Protein AF-A0A178W128-F1 (afdb_monomer_lite)

Foldseek 3Di:
DDPVVVVVVVVVCVVCVVVVVVVVLLVQCQFLLQALQNCVQRVSDSDPVSCVVGPDDDDCVVCVVLVVCVVVPDANSNPGSDGDDDDDDD

InterPro domains:
  IPR004993 GH3 family [PTHR31901] (5-89)

Structure (mmCIF, N/CA/C/O backbone):
data_AF-A0A178W128-F1
#
_entry.id   AF-A0A178W128-F1
#
loop_
_atom_site.group_PDB
_atom_site.id
_atom_site.type_symbol
_atom_site.label_atom_id
_atom_site.label_alt_id
_atom_site.label_comp_id
_atom_site.label_asym_id
_atom_site.label_entity_id
_atom_site.label_seq_id
_atom_site.pdbx_PDB_ins_code
_atom_site.Cartn_x
_atom_site.Cartn_y
_atom_site.Cartn_z
_atom_site.occupancy
_atom_site.B_iso_or_equiv
_atom_site.auth_seq_id
_atom_site.auth_comp_id
_atom_site.auth_asym_id
_atom_site.auth_atom_id
_atom_site.pdbx_PDB_model_num
ATOM 1 N N . MET A 1 1 ? 12.772 -5.583 27.483 1.00 58.47 1 MET A N 1
ATOM 2 C CA . MET A 1 1 ? 11.331 -5.261 27.557 1.00 58.47 1 MET A CA 1
ATOM 3 C C . MET A 1 1 ? 10.712 -6.104 28.664 1.00 58.47 1 MET A C 1
ATOM 5 O O . MET A 1 1 ? 11.287 -7.134 28.994 1.00 58.47 1 MET A O 1
ATOM 9 N N . SER A 1 2 ? 9.643 -5.638 29.313 1.00 81.06 2 SER A N 1
ATOM 10 C CA . SER A 1 2 ? 8.959 -6.369 30.392 1.00 81.06 2 SER A CA 1
ATOM 11 C C . SER A 1 2 ? 7.616 -6.859 29.865 1.00 81.06 2 SER A C 1
ATOM 13 O O . SER A 1 2 ? 6.923 -6.089 29.216 1.00 81.06 2 SER A O 1
ATOM 15 N N . LEU A 1 3 ? 7.194 -8.079 30.201 1.00 76.62 3 LEU A N 1
ATOM 16 C CA . LEU A 1 3 ? 5.890 -8.639 29.795 1.00 76.62 3 LEU A CA 1
ATOM 17 C C . LEU A 1 3 ? 4.706 -7.692 30.074 1.00 76.62 3 LEU A C 1
ATOM 19 O O . LEU A 1 3 ? 3.706 -7.683 29.364 1.00 76.62 3 LEU A O 1
ATOM 23 N N . ARG A 1 4 ? 4.817 -6.860 31.118 1.00 75.00 4 ARG A N 1
ATOM 24 C CA . ARG A 1 4 ? 3.792 -5.867 31.466 1.00 75.00 4 ARG A CA 1
ATOM 25 C C . ARG A 1 4 ? 3.712 -4.689 30.492 1.00 75.00 4 ARG A C 1
ATOM 27 O O . ARG A 1 4 ? 2.661 -4.063 30.449 1.00 75.00 4 ARG A O 1
ATOM 34 N N . SER A 1 5 ? 4.793 -4.343 29.788 1.00 81.81 5 SER A N 1
ATOM 35 C CA . SER A 1 5 ? 4.742 -3.330 28.726 1.00 81.81 5 SER A CA 1
ATOM 36 C C . SER A 1 5 ? 4.115 -3.918 27.466 1.00 81.81 5 SER A C 1
ATOM 38 O O . SER A 1 5 ? 3.179 -3.336 26.948 1.00 81.81 5 SER A O 1
ATOM 40 N N . GLU A 1 6 ? 4.509 -5.133 27.077 1.00 85.75 6 GLU A N 1
ATOM 41 C CA . GLU A 1 6 ? 3.981 -5.817 25.884 1.00 85.75 6 GLU A CA 1
ATOM 42 C C . GLU A 1 6 ? 2.454 -6.000 25.935 1.00 85.75 6 GLU A C 1
ATOM 44 O O . GLU A 1 6 ? 1.757 -5.746 24.957 1.00 85.75 6 GLU A O 1
ATOM 49 N N . LEU A 1 7 ? 1.908 -6.385 27.095 1.00 89.12 7 LEU A N 1
ATOM 50 C CA . LEU A 1 7 ? 0.456 -6.512 27.273 1.00 89.12 7 LEU A CA 1
ATOM 51 C C . LEU A 1 7 ? -0.277 -5.165 27.218 1.00 89.12 7 LEU A C 1
ATOM 53 O O . LEU A 1 7 ? -1.413 -5.115 26.756 1.00 89.12 7 LEU A O 1
ATOM 57 N N . LYS A 1 8 ? 0.354 -4.078 27.678 1.00 88.38 8 LYS A N 1
ATOM 58 C CA . LYS A 1 8 ? -0.231 -2.733 27.589 1.00 88.38 8 LYS A CA 1
ATOM 59 C C . LYS A 1 8 ? -0.262 -2.232 26.151 1.00 88.38 8 LYS A C 1
ATOM 61 O O . LYS A 1 8 ? -1.279 -1.683 25.745 1.00 88.38 8 LYS A O 1
ATOM 66 N N . ASP A 1 9 ? 0.802 -2.475 25.393 1.00 86.81 9 ASP A N 1
ATOM 67 C CA . ASP A 1 9 ? 0.884 -2.083 23.986 1.00 86.81 9 ASP A CA 1
ATOM 68 C C . ASP A 1 9 ? -0.204 -2.800 23.163 1.00 86.81 9 A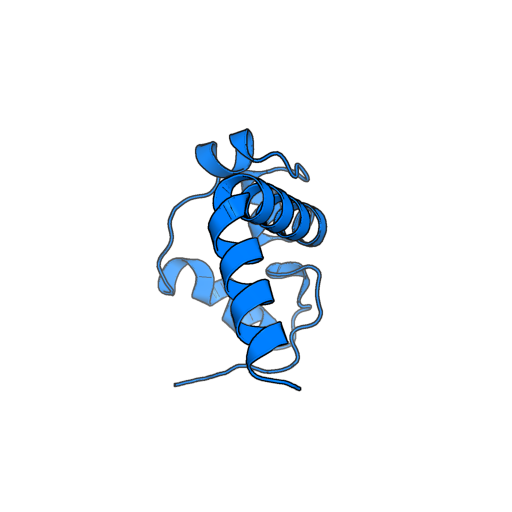SP A C 1
ATOM 70 O O . ASP A 1 9 ? -0.883 -2.187 22.341 1.00 86.81 9 ASP A O 1
ATOM 74 N N . LEU A 1 10 ? -0.442 -4.092 23.429 1.00 90.69 10 LEU A N 1
ATOM 75 C CA . LEU A 1 10 ? -1.523 -4.852 22.789 1.00 90.69 10 LEU A CA 1
ATOM 76 C C . LEU A 1 10 ? -2.914 -4.308 23.140 1.00 90.69 10 LEU A C 1
ATOM 78 O O . LEU A 1 10 ? -3.758 -4.171 22.252 1.00 90.69 10 LEU A O 1
ATOM 82 N N . GLU A 1 11 ? -3.159 -3.987 24.410 1.00 91.31 11 GLU A N 1
ATOM 83 C CA . GLU A 1 11 ? -4.433 -3.413 24.858 1.00 91.31 11 GLU A CA 1
ATOM 84 C C . GLU A 1 11 ? -4.694 -2.055 24.188 1.00 91.31 11 GLU A C 1
ATOM 86 O O . GLU A 1 11 ? -5.798 -1.790 23.712 1.00 91.31 11 GLU A O 1
ATOM 91 N N . GLU A 1 12 ? -3.670 -1.206 24.085 1.00 87.25 12 GLU A N 1
ATOM 92 C CA . GLU A 1 12 ? -3.770 0.109 23.448 1.00 87.25 12 GLU A CA 1
ATOM 93 C C . GLU A 1 12 ? -4.069 -0.006 21.946 1.00 87.25 12 GLU A C 1
ATOM 95 O O . GLU A 1 12 ? -5.001 0.634 21.445 1.00 87.25 12 GLU A O 1
ATOM 100 N N . LEU A 1 13 ? -3.339 -0.875 21.237 1.00 86.38 13 LEU A N 1
ATOM 101 C CA . LEU A 1 13 ? -3.534 -1.103 19.802 1.00 86.38 13 LEU A CA 1
ATOM 102 C C . LEU A 1 13 ? -4.911 -1.705 19.484 1.00 86.38 13 LEU A C 1
ATOM 104 O O . LEU A 1 13 ? -5.487 -1.410 18.435 1.00 86.38 13 LEU A O 1
ATOM 108 N N . THR A 1 14 ? -5.455 -2.535 20.379 1.00 92.06 14 THR A N 1
ATOM 109 C CA . THR A 1 14 ? -6.752 -3.209 20.182 1.00 92.06 14 THR A CA 1
ATOM 110 C C . THR A 1 14 ? -7.950 -2.413 20.710 1.00 92.06 14 THR A C 1
ATOM 112 O O . THR A 1 14 ? -9.071 -2.651 20.261 1.00 92.06 14 THR A O 1
ATOM 115 N N . SER A 1 15 ? -7.738 -1.417 21.576 1.00 94.12 15 SER A N 1
ATOM 116 C CA . SER A 1 15 ? -8.798 -0.514 22.058 1.00 94.12 15 SER A CA 1
ATOM 117 C C . SER A 1 15 ? -9.102 0.631 21.085 1.00 94.12 15 SER A C 1
ATOM 119 O O . SER A 1 15 ? -10.244 1.077 20.991 1.00 94.12 15 SER A O 1
ATOM 121 N N . ASN A 1 16 ? -8.102 1.087 20.318 1.00 91.25 16 ASN A N 1
ATOM 122 C CA . ASN A 1 16 ? -8.196 2.277 19.457 1.00 91.25 16 ASN A CA 1
ATOM 123 C C . ASN A 1 16 ? -8.152 1.962 17.949 1.00 91.25 16 ASN A C 1
ATOM 125 O O . ASN A 1 16 ? -7.791 2.816 17.138 1.00 91.25 16 ASN A O 1
ATOM 129 N N . VAL A 1 17 ? -8.552 0.746 17.555 1.00 93.50 17 VAL A N 1
ATOM 130 C CA . VAL A 1 17 ? -8.370 0.192 16.195 1.00 93.50 17 VAL A CA 1
ATOM 131 C C . VAL A 1 17 ? -8.822 1.139 15.088 1.00 93.50 17 VAL A C 1
ATOM 133 O O . VAL A 1 17 ? -8.123 1.289 14.091 1.00 93.50 17 VAL A O 1
ATOM 136 N N . LYS A 1 18 ? -9.984 1.788 15.241 1.00 93.25 18 LYS A N 1
ATOM 137 C CA . LYS A 1 18 ? -10.507 2.689 14.208 1.00 93.25 18 LYS A CA 1
ATOM 138 C C . LYS A 1 18 ? -9.559 3.858 13.944 1.00 93.25 18 LYS A C 1
ATOM 140 O O . LYS A 1 18 ? -9.272 4.132 12.788 1.00 93.25 18 LYS A O 1
ATOM 145 N N . GLN A 1 19 ? -9.113 4.539 14.996 1.00 93.44 19 GLN A N 1
ATOM 146 C CA . GLN A 1 19 ? -8.234 5.696 14.856 1.00 93.44 19 GLN A CA 1
ATOM 147 C C . GLN A 1 19 ? -6.882 5.261 14.289 1.00 93.44 19 GLN A C 1
ATOM 149 O O . GLN A 1 19 ? -6.437 5.809 13.292 1.00 93.44 19 GLN A O 1
ATOM 154 N N . VAL A 1 20 ? -6.309 4.186 14.841 1.00 93.31 20 VAL A N 1
ATOM 155 C CA . VAL A 1 20 ? -5.023 3.634 14.391 1.00 93.31 20 VAL A CA 1
ATOM 156 C C . VAL A 1 20 ? -5.050 3.257 12.906 1.00 93.31 20 VAL A C 1
ATOM 158 O O . VAL A 1 20 ? -4.107 3.545 12.178 1.00 93.31 20 VAL A O 1
ATOM 161 N N . GLN A 1 21 ? -6.125 2.624 12.430 1.00 95.94 21 GLN A N 1
ATOM 162 C CA . GLN A 1 21 ? -6.264 2.272 11.012 1.00 95.94 21 GLN A CA 1
ATOM 163 C C . GLN A 1 21 ? -6.487 3.495 10.118 1.00 95.94 21 GLN A C 1
ATOM 165 O O . GLN A 1 21 ? -6.005 3.516 8.986 1.00 95.94 21 GLN A O 1
ATOM 170 N N . ASP A 1 22 ? -7.224 4.493 10.606 1.00 96.00 22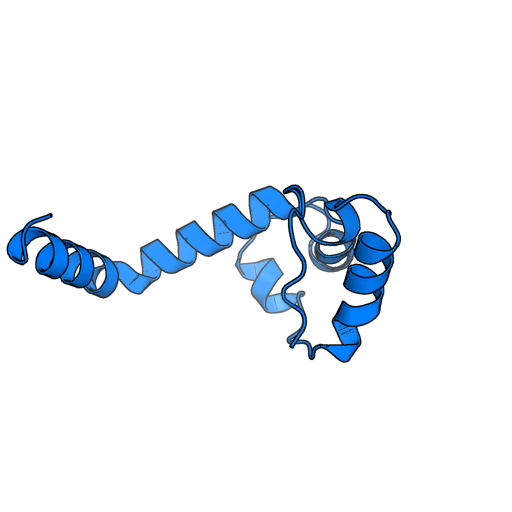 ASP A N 1
ATOM 171 C CA . ASP A 1 22 ? -7.502 5.719 9.859 1.00 96.00 22 ASP A CA 1
ATOM 172 C C . ASP A 1 22 ? -6.209 6.535 9.678 1.00 96.00 22 ASP A C 1
ATOM 174 O O . ASP A 1 22 ? -5.894 6.906 8.547 1.00 96.00 22 ASP A O 1
ATOM 178 N N . ASP A 1 23 ? -5.418 6.684 10.744 1.00 95.56 23 ASP A N 1
ATOM 179 C CA . ASP A 1 23 ? -4.120 7.373 10.735 1.00 95.56 23 ASP A CA 1
ATOM 180 C C . ASP A 1 23 ? -3.096 6.644 9.856 1.00 95.56 23 ASP A C 1
ATOM 182 O O . ASP A 1 23 ? -2.405 7.259 9.043 1.00 95.56 23 ASP A O 1
ATOM 186 N N . LEU A 1 24 ? -3.030 5.312 9.969 1.00 96.81 24 LEU A N 1
ATOM 187 C CA . LEU A 1 24 ? -2.123 4.500 9.159 1.00 96.81 24 LEU A CA 1
ATOM 188 C C . LEU A 1 24 ? -2.438 4.624 7.665 1.00 96.81 24 LEU A C 1
ATOM 190 O O . LEU A 1 24 ? -1.528 4.757 6.844 1.00 96.81 24 LEU A O 1
ATOM 194 N N . LEU A 1 25 ? -3.721 4.565 7.295 1.00 98.19 25 LEU A N 1
ATOM 195 C CA . LEU A 1 25 ? -4.120 4.731 5.903 1.00 98.19 25 LEU A CA 1
ATOM 196 C C . LEU A 1 25 ? -3.774 6.137 5.410 1.00 98.19 25 LEU A C 1
ATOM 198 O O . LEU A 1 25 ? -3.252 6.267 4.307 1.00 98.19 25 LEU A O 1
ATOM 202 N N . GLU A 1 26 ? -4.027 7.173 6.209 1.00 97.62 26 GLU A N 1
ATOM 203 C CA . GLU A 1 26 ? -3.672 8.543 5.843 1.00 97.62 26 GLU A CA 1
ATOM 204 C C . GLU A 1 26 ? -2.165 8.691 5.587 1.00 97.62 26 GLU A C 1
ATOM 206 O O . GLU A 1 26 ? -1.784 9.210 4.537 1.00 97.62 26 GLU A O 1
ATOM 211 N N . GLU A 1 27 ? -1.307 8.165 6.468 1.00 98.06 27 GLU A N 1
ATOM 212 C CA . GLU A 1 27 ? 0.151 8.204 6.290 1.00 98.06 27 GLU A CA 1
ATOM 213 C C . GLU A 1 27 ? 0.571 7.503 4.986 1.00 98.06 27 GLU A C 1
ATOM 215 O O . GLU A 1 27 ? 1.321 8.060 4.176 1.00 98.06 27 GLU A O 1
ATOM 220 N N . ILE A 1 28 ? 0.043 6.297 4.739 1.00 98.44 28 ILE A N 1
ATOM 221 C CA . ILE A 1 28 ? 0.314 5.536 3.512 1.00 98.44 28 ILE A CA 1
ATOM 222 C C . ILE A 1 28 ? -0.096 6.346 2.279 1.00 98.44 28 ILE A C 1
ATOM 224 O O . ILE A 1 28 ? 0.663 6.407 1.308 1.00 98.44 28 ILE A O 1
ATOM 228 N N . LEU A 1 29 ? -1.276 6.966 2.287 1.00 98.25 29 LEU A N 1
ATOM 229 C CA . LEU A 1 29 ? -1.755 7.733 1.143 1.00 98.25 29 LEU A CA 1
ATOM 230 C C . LEU A 1 29 ? -0.948 9.017 0.937 1.00 98.25 29 LEU A C 1
ATOM 232 O O . LEU A 1 29 ? -0.628 9.334 -0.202 1.00 98.25 29 LEU A O 1
ATOM 236 N N . GLN A 1 30 ? -0.559 9.723 2.001 1.00 97.75 30 GLN A N 1
ATOM 237 C CA . GLN A 1 30 ? 0.264 10.933 1.901 1.00 97.75 30 GLN A CA 1
ATOM 238 C C . GLN A 1 30 ? 1.649 10.640 1.306 1.00 97.75 30 GLN A C 1
ATOM 240 O O . GLN A 1 30 ? 2.086 11.333 0.388 1.00 97.75 30 GLN A O 1
ATOM 245 N N . ILE A 1 31 ? 2.320 9.582 1.774 1.00 98.19 31 ILE A N 1
ATOM 246 C CA . ILE A 1 31 ? 3.640 9.176 1.260 1.00 98.19 31 ILE A CA 1
ATOM 247 C C . ILE A 1 31 ? 3.566 8.818 -0.227 1.00 98.19 31 ILE A C 1
ATOM 249 O O . ILE A 1 31 ? 4.494 9.095 -0.987 1.00 98.19 31 ILE A O 1
ATOM 253 N N . ASN A 1 32 ? 2.475 8.171 -0.641 1.00 98.19 32 ASN A N 1
ATOM 254 C CA . ASN A 1 32 ? 2.362 7.573 -1.965 1.00 98.19 32 ASN A CA 1
ATOM 255 C C . ASN A 1 32 ? 1.471 8.372 -2.932 1.00 98.19 32 ASN A C 1
ATOM 257 O O . ASN A 1 32 ? 1.280 7.932 -4.059 1.00 98.19 32 ASN A O 1
ATOM 261 N N . ALA A 1 33 ? 0.948 9.539 -2.542 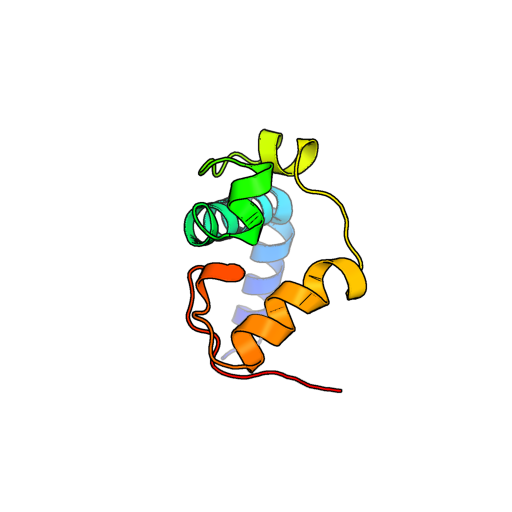1.00 96.62 33 ALA A N 1
ATOM 262 C CA . ALA A 1 33 ? -0.056 10.296 -3.303 1.00 96.62 33 ALA A CA 1
ATOM 263 C C . ALA A 1 33 ? 0.335 10.548 -4.770 1.00 96.62 33 ALA A C 1
ATOM 265 O O . ALA A 1 33 ? -0.511 10.528 -5.665 1.00 96.62 33 ALA A O 1
ATOM 266 N N . ASN A 1 34 ? 1.631 10.759 -5.006 1.00 96.44 34 ASN A N 1
ATOM 267 C CA . ASN A 1 34 ? 2.196 11.097 -6.310 1.00 96.44 34 ASN A CA 1
ATOM 268 C C . ASN A 1 34 ? 2.924 9.925 -6.984 1.00 96.44 34 ASN A C 1
ATOM 270 O O . ASN A 1 34 ? 3.661 10.146 -7.944 1.00 96.44 34 ASN A O 1
ATOM 274 N N . THR A 1 35 ? 2.770 8.694 -6.486 1.00 98.31 35 THR A N 1
ATOM 275 C CA . THR A 1 35 ? 3.331 7.525 -7.173 1.00 98.31 35 THR A CA 1
ATOM 276 C C . THR A 1 35 ? 2.543 7.231 -8.437 1.00 98.31 35 THR A C 1
ATOM 278 O O . THR A 1 35 ? 1.351 7.531 -8.514 1.00 98.31 35 THR A O 1
ATOM 281 N N . GLU A 1 36 ? 3.190 6.622 -9.429 1.00 98.00 36 GLU A N 1
ATOM 282 C CA . GLU A 1 36 ? 2.527 6.278 -10.692 1.00 98.00 36 GLU A CA 1
ATOM 283 C C . GLU A 1 36 ? 1.275 5.418 -10.443 1.00 98.00 36 GLU A C 1
ATOM 285 O O . GLU A 1 36 ? 0.199 5.714 -10.966 1.00 98.00 36 GLU A O 1
ATOM 290 N N . TYR A 1 37 ? 1.386 4.418 -9.560 1.00 97.88 37 TYR A N 1
ATOM 291 C CA . TYR A 1 37 ? 0.279 3.527 -9.221 1.00 97.88 37 TYR A CA 1
ATOM 292 C C . TYR A 1 37 ? -0.896 4.219 -8.521 1.00 97.88 37 TYR A C 1
ATOM 294 O O . TYR A 1 37 ? -2.044 3.890 -8.809 1.00 97.88 37 TYR A O 1
ATOM 302 N N . LEU A 1 38 ? -0.660 5.132 -7.576 1.00 97.75 38 LEU A N 1
ATOM 303 C CA . LEU A 1 38 ? -1.761 5.721 -6.805 1.00 97.75 38 LEU A CA 1
ATOM 304 C C . LEU A 1 38 ? -2.356 6.953 -7.501 1.00 97.75 38 LEU A C 1
ATOM 306 O O . LEU A 1 38 ? -3.563 7.197 -7.420 1.00 97.75 38 LEU A O 1
ATOM 310 N N . CYS A 1 39 ? -1.534 7.700 -8.243 1.00 97.19 39 CYS A N 1
ATOM 311 C CA . CYS A 1 39 ? -1.943 8.922 -8.931 1.00 97.19 39 CYS A CA 1
ATOM 312 C C . CYS A 1 39 ? -2.995 8.666 -10.027 1.00 97.19 39 CYS A C 1
ATOM 314 O O . CYS A 1 39 ? -3.877 9.502 -10.226 1.00 97.19 39 CYS A O 1
ATOM 316 N N . GLN A 1 40 ? -2.988 7.494 -10.674 1.00 97.19 40 GLN A N 1
ATOM 317 C CA . GLN A 1 40 ? -4.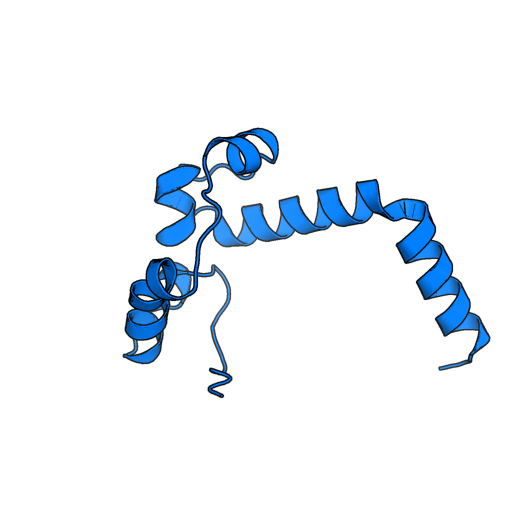032 7.095 -11.637 1.00 97.19 40 GLN A CA 1
ATOM 318 C C . GLN A 1 40 ? -5.439 6.978 -11.021 1.00 97.19 40 GLN A C 1
ATOM 320 O O . GLN A 1 40 ? -6.423 7.117 -11.744 1.00 97.19 40 GLN A O 1
ATOM 325 N N . PHE A 1 41 ? -5.552 6.755 -9.706 1.00 97.69 41 PHE A N 1
ATOM 326 C CA . PHE A 1 41 ? -6.841 6.590 -9.019 1.00 97.69 41 PHE A CA 1
ATOM 327 C C . PHE A 1 41 ? -7.220 7.794 -8.152 1.00 97.69 41 PHE A C 1
ATOM 329 O O . PHE A 1 41 ? -8.405 8.100 -7.989 1.00 97.69 41 PHE A O 1
ATOM 336 N N . LEU A 1 42 ? -6.222 8.457 -7.557 1.00 97.75 42 LEU A N 1
ATOM 337 C CA . LEU A 1 42 ? -6.428 9.514 -6.563 1.00 97.75 42 LEU A CA 1
ATOM 338 C C . LEU A 1 42 ? -5.956 10.897 -7.004 1.00 97.75 42 LEU A C 1
ATOM 340 O O . LEU A 1 42 ? -6.273 11.867 -6.320 1.00 97.75 42 LEU A O 1
ATOM 344 N N . HIS A 1 43 ? -5.229 11.011 -8.118 1.00 96.38 43 HIS A N 1
ATOM 345 C CA . HIS A 1 43 ? -4.747 12.286 -8.660 1.00 96.38 43 HIS A CA 1
ATOM 346 C C . HIS A 1 43 ? -4.057 13.178 -7.606 1.00 96.38 43 HIS A C 1
ATOM 348 O O . HIS A 1 43 ? -4.347 14.369 -7.500 1.00 96.38 43 HIS A O 1
ATOM 354 N N . GLY A 1 44 ? -3.182 12.591 -6.781 1.00 95.06 44 GLY A N 1
ATOM 355 C CA . GLY A 1 44 ? -2.476 13.300 -5.707 1.00 95.06 44 GLY A CA 1
ATOM 356 C C . GLY A 1 44 ? -3.268 13.472 -4.404 1.00 95.06 44 GLY A C 1
ATOM 357 O O . GLY A 1 44 ? -2.746 14.044 -3.450 1.00 95.06 44 GLY A O 1
ATOM 358 N N . SER A 1 45 ? -4.511 12.991 -4.325 1.00 96.69 45 SER A N 1
ATOM 359 C CA . SER A 1 45 ? -5.295 13.025 -3.088 1.00 96.69 45 SER A CA 1
ATOM 360 C C . SER A 1 45 ? -4.862 11.948 -2.091 1.00 96.69 45 SER A C 1
ATOM 362 O O . SER A 1 45 ? -4.573 10.815 -2.470 1.00 96.69 45 SER A O 1
ATOM 364 N N . SER A 1 46 ? -4.925 12.282 -0.800 1.00 95.75 46 SER A N 1
ATOM 365 C CA . SER A 1 46 ? -4.785 11.346 0.321 1.00 95.75 46 SER A CA 1
ATOM 366 C C . SER A 1 46 ? -6.110 11.038 1.038 1.00 95.75 46 SER A C 1
ATOM 368 O O . SER A 1 46 ? -6.109 10.524 2.153 1.00 95.75 46 SER A O 1
ATOM 370 N N . SER A 1 47 ? -7.261 11.349 0.424 1.00 96.56 47 SER A N 1
ATOM 371 C CA . SER A 1 47 ? -8.578 11.105 1.032 1.00 96.56 47 SER A CA 1
ATOM 372 C C . SER A 1 47 ? -8.904 9.614 1.115 1.00 96.56 47 SER A C 1
ATOM 374 O O . SER A 1 47 ? -8.903 8.888 0.116 1.00 96.56 47 SER A O 1
ATOM 376 N N . LYS A 1 48 ? -9.306 9.181 2.311 1.00 96.56 48 LYS A N 1
ATOM 377 C CA . LYS A 1 48 ? -9.804 7.832 2.583 1.00 96.56 48 LYS A CA 1
ATOM 378 C C . LYS A 1 48 ? -11.082 7.498 1.808 1.00 96.56 48 LYS A C 1
ATOM 380 O O . LYS A 1 48 ? -11.270 6.359 1.381 1.00 96.56 48 LYS A O 1
ATOM 385 N N . GLU A 1 49 ? -11.983 8.458 1.640 1.00 97.31 49 GLU A N 1
ATOM 386 C CA . GLU A 1 49 ? -13.234 8.286 0.899 1.00 97.31 49 GLU A CA 1
ATOM 387 C C . GLU A 1 49 ? -12.951 8.043 -0.583 1.00 97.31 49 GLU A C 1
ATOM 389 O O . GLU A 1 49 ? -13.529 7.132 -1.179 1.00 97.31 49 GLU A O 1
ATOM 394 N N . 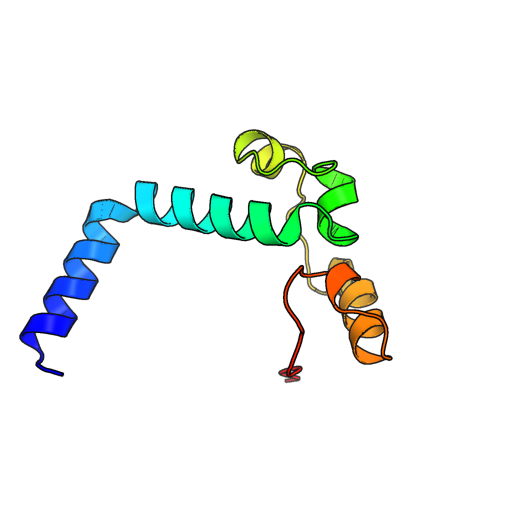LEU A 1 50 ? -12.027 8.817 -1.161 1.00 97.81 50 LEU A N 1
ATOM 395 C CA . LEU A 1 50 ? -11.590 8.619 -2.540 1.00 97.81 50 LEU A CA 1
ATOM 396 C C . LEU A 1 50 ? -10.826 7.306 -2.703 1.00 97.81 50 LEU A C 1
ATOM 398 O O . LEU A 1 50 ? -11.086 6.591 -3.666 1.00 97.81 50 LEU A O 1
ATOM 402 N N . PHE A 1 51 ? -9.974 6.935 -1.741 1.00 98.25 51 PHE A N 1
ATOM 403 C CA . PHE A 1 51 ? -9.309 5.629 -1.720 1.00 98.25 51 PHE A CA 1
ATOM 404 C C . PHE A 1 51 ? -10.315 4.483 -1.834 1.00 98.25 51 PHE A C 1
ATOM 406 O O . PHE A 1 51 ? -10.232 3.681 -2.761 1.00 98.25 51 PHE A O 1
ATOM 413 N N . LYS A 1 52 ? -11.323 4.455 -0.954 1.00 97.69 52 LYS A N 1
ATOM 414 C CA . LYS A 1 52 ? -12.355 3.407 -0.958 1.00 97.69 52 LYS A CA 1
ATOM 415 C C . LYS A 1 52 ? -13.177 3.358 -2.243 1.00 97.69 52 LYS A C 1
ATOM 417 O O . LYS A 1 52 ? -13.686 2.298 -2.591 1.00 97.69 52 LYS A O 1
ATOM 422 N N . LYS A 1 53 ? -13.374 4.505 -2.894 1.00 98.19 53 LYS A N 1
ATOM 423 C CA . LYS A 1 53 ? -14.202 4.617 -4.096 1.00 98.19 53 LYS A CA 1
ATOM 424 C C . LYS A 1 53 ? -13.437 4.261 -5.372 1.00 98.19 53 LYS A C 1
ATOM 426 O O . LYS A 1 53 ? -14.031 3.675 -6.273 1.00 98.19 53 LYS A O 1
ATOM 431 N N . ASN A 1 54 ? -12.166 4.648 -5.458 1.00 98.12 54 ASN A N 1
ATOM 432 C CA . ASN A 1 54 ? -11.430 4.685 -6.721 1.00 98.12 54 ASN A CA 1
ATOM 433 C C . ASN A 1 54 ? -10.316 3.638 -6.820 1.00 98.12 54 ASN A C 1
ATOM 435 O O . ASN A 1 54 ? -9.964 3.264 -7.935 1.00 98.12 54 ASN A O 1
ATOM 439 N N . VAL A 1 55 ? -9.736 3.192 -5.699 1.00 98.12 55 VAL A N 1
ATOM 440 C CA . VAL A 1 55 ? -8.628 2.227 -5.731 1.00 98.12 55 VAL A CA 1
ATOM 441 C C . VAL A 1 55 ? -9.198 0.804 -5.764 1.00 98.12 55 VAL A C 1
ATOM 443 O O . VAL A 1 55 ? -9.918 0.420 -4.838 1.00 98.12 55 VAL A O 1
ATOM 446 N N . PRO A 1 56 ? -8.911 0.010 -6.810 1.00 97.94 56 PRO A N 1
ATOM 447 C CA . PRO A 1 56 ? -9.455 -1.335 -6.938 1.00 97.94 56 PRO A CA 1
ATOM 448 C C . PRO A 1 56 ? -8.803 -2.312 -5.954 1.00 97.94 56 PRO A C 1
ATOM 450 O O . PRO A 1 56 ? -7.644 -2.167 -5.563 1.00 97.94 56 PRO A O 1
ATOM 453 N N . VAL A 1 57 ? -9.546 -3.362 -5.604 1.00 98.12 57 VAL A N 1
ATOM 454 C CA . VAL A 1 57 ? -8.963 -4.565 -4.998 1.00 98.12 57 VAL A CA 1
ATOM 455 C C . VAL A 1 57 ? -8.276 -5.353 -6.111 1.00 98.12 57 VAL A C 1
ATOM 457 O O . VAL A 1 57 ? -8.913 -5.668 -7.113 1.00 98.12 57 VAL A O 1
ATOM 460 N N . VAL A 1 58 ? -6.990 -5.654 -5.935 1.00 97.31 58 VAL A N 1
ATOM 461 C CA . VAL A 1 58 ? -6.123 -6.216 -6.981 1.00 97.31 58 VAL A CA 1
ATOM 462 C C . VAL A 1 58 ? -5.494 -7.544 -6.567 1.00 97.31 58 VAL A C 1
ATOM 464 O O . VAL A 1 58 ? -5.327 -7.835 -5.381 1.00 97.31 58 VAL A O 1
ATOM 467 N N . SER A 1 59 ? -5.128 -8.342 -7.564 1.00 98.12 59 SER A N 1
ATOM 468 C CA . SER A 1 59 ? -4.269 -9.516 -7.437 1.00 98.12 59 SER A CA 1
ATOM 469 C C . SER A 1 59 ? -2.797 -9.148 -7.674 1.00 98.12 59 SER A C 1
ATOM 471 O O . SER A 1 59 ? -2.465 -8.011 -8.010 1.00 98.12 59 SER A O 1
ATOM 473 N N . TYR A 1 60 ? -1.890 -10.118 -7.521 1.00 96.12 60 TYR A N 1
ATOM 474 C CA . TYR A 1 60 ? -0.479 -9.904 -7.851 1.00 96.12 60 TYR A CA 1
ATOM 475 C C . TYR A 1 60 ? -0.276 -9.569 -9.334 1.00 96.12 60 TYR A C 1
ATOM 477 O O . TYR A 1 60 ? 0.574 -8.748 -9.660 1.00 96.12 60 TYR A O 1
ATOM 485 N N . ASP A 1 61 ? -1.064 -10.167 -10.227 1.00 97.69 61 ASP A N 1
ATOM 486 C CA . ASP A 1 61 ? -0.889 -10.035 -11.678 1.00 97.69 61 ASP A CA 1
ATOM 487 C C . ASP A 1 61 ? -1.160 -8.605 -12.154 1.00 97.69 61 ASP A C 1
ATOM 489 O O . ASP A 1 61 ? -0.487 -8.125 -13.064 1.00 97.69 61 ASP A O 1
ATOM 493 N N . ASP A 1 62 ? -2.062 -7.898 -11.472 1.00 97.69 62 ASP A N 1
ATOM 494 C CA . ASP A 1 62 ? -2.396 -6.501 -11.753 1.00 97.69 62 ASP A CA 1
ATOM 495 C C . ASP A 1 62 ? -1.258 -5.539 -11.361 1.00 97.69 62 ASP A C 1
ATOM 497 O O . ASP A 1 62 ? -1.055 -4.509 -12.004 1.00 97.69 62 ASP A O 1
ATOM 501 N N . VAL A 1 63 ? -0.489 -5.866 -10.311 1.00 96.31 63 VAL A N 1
ATOM 502 C CA . VAL A 1 63 ? 0.610 -5.018 -9.801 1.00 96.31 63 VAL A CA 1
ATOM 503 C C . VAL A 1 63 ? 1.998 -5.466 -10.258 1.00 96.31 63 VAL A C 1
ATOM 505 O O . VAL A 1 63 ? 2.955 -4.692 -10.174 1.00 96.31 63 VAL A O 1
ATOM 508 N N . ARG A 1 64 ? 2.124 -6.693 -10.775 1.00 96.19 64 ARG A N 1
ATOM 509 C CA . ARG A 1 64 ? 3.381 -7.281 -11.255 1.00 96.19 64 ARG A CA 1
ATOM 510 C C . ARG A 1 64 ? 4.145 -6.367 -12.224 1.00 96.19 64 ARG A C 1
ATOM 512 O O . ARG A 1 64 ? 5.345 -6.214 -12.004 1.00 96.19 64 ARG A O 1
ATOM 519 N N . PRO A 1 65 ? 3.512 -5.690 -13.208 1.00 97.19 65 PRO A N 1
ATOM 520 C CA . PRO A 1 65 ? 4.242 -4.817 -14.130 1.00 97.19 65 PRO A CA 1
ATOM 521 C C . PRO A 1 65 ? 4.986 -3.672 -13.429 1.00 97.19 65 PRO A C 1
ATOM 523 O O . PRO A 1 65 ? 6.100 -3.330 -13.815 1.00 97.19 65 PRO A O 1
ATOM 526 N N . TYR A 1 66 ? 4.413 -3.100 -12.366 1.00 96.56 66 TYR A N 1
ATOM 527 C CA . TYR A 1 66 ? 5.056 -2.044 -11.577 1.00 96.56 66 TYR A CA 1
ATOM 528 C C . TYR A 1 66 ? 6.257 -2.592 -10.797 1.00 96.56 66 TYR A C 1
ATOM 530 O O . TYR A 1 66 ? 7.318 -1.972 -10.757 1.00 96.56 66 TYR A O 1
ATOM 538 N N . ILE A 1 67 ? 6.100 -3.778 -10.205 1.00 94.88 67 ILE A N 1
ATOM 539 C CA . ILE A 1 67 ? 7.141 -4.452 -9.420 1.00 94.88 67 ILE A CA 1
ATOM 540 C C . ILE A 1 67 ? 8.326 -4.842 -10.311 1.00 94.88 67 ILE A C 1
ATOM 542 O O . ILE A 1 67 ? 9.469 -4.582 -9.944 1.00 94.88 67 ILE A O 1
ATOM 546 N N . GLU A 1 68 ? 8.070 -5.423 -11.486 1.00 95.44 68 GLU A N 1
ATOM 547 C CA . GLU A 1 68 ? 9.111 -5.808 -12.447 1.00 95.44 68 GLU A CA 1
ATOM 548 C C . GLU A 1 68 ? 9.879 -4.593 -12.973 1.00 95.44 68 GLU A C 1
ATOM 550 O O . GLU A 1 68 ? 11.103 -4.643 -13.063 1.00 95.44 68 GLU A O 1
ATOM 555 N N . ARG A 1 69 ? 9.196 -3.476 -13.257 1.00 97.25 69 ARG A N 1
ATOM 556 C CA . ARG A 1 69 ? 9.847 -2.219 -13.661 1.00 97.25 69 ARG A CA 1
ATOM 557 C C . ARG A 1 69 ? 10.827 -1.714 -12.608 1.00 97.25 69 ARG A C 1
ATOM 559 O O . ARG A 1 69 ? 11.981 -1.436 -12.933 1.00 97.25 69 ARG A O 1
ATOM 566 N N . VAL A 1 70 ? 10.411 -1.674 -11.339 1.00 96.25 70 VAL A N 1
ATOM 567 C CA . VAL A 1 70 ? 11.321 -1.300 -10.243 1.00 96.25 70 VAL A CA 1
ATOM 568 C C . VAL A 1 70 ? 12.452 -2.323 -10.092 1.00 96.25 70 VAL A C 1
ATOM 570 O O . VAL A 1 70 ? 13.609 -1.944 -9.928 1.00 96.25 70 VAL A O 1
ATOM 573 N N . GLY A 1 71 ? 12.151 -3.621 -10.195 1.00 93.56 71 GLY A N 1
ATOM 574 C CA . GLY A 1 71 ? 13.153 -4.691 -10.136 1.00 93.56 71 GLY A CA 1
ATOM 575 C C . GLY A 1 71 ? 14.204 -4.610 -11.249 1.00 93.56 71 GLY A C 1
ATOM 576 O O . GLY A 1 71 ? 15.365 -4.945 -11.023 1.00 93.56 71 GLY A O 1
ATOM 577 N N . ASN A 1 72 ? 13.821 -4.096 -12.419 1.00 95.94 72 ASN A N 1
ATOM 578 C CA . ASN A 1 72 ? 14.702 -3.855 -13.562 1.00 95.94 72 ASN A CA 1
ATOM 579 C C . ASN A 1 72 ? 15.459 -2.515 -13.487 1.00 95.94 72 ASN A C 1
ATOM 581 O O . ASN A 1 72 ? 16.190 -2.174 -14.418 1.00 95.94 72 ASN A O 1
ATOM 585 N N . GLY A 1 73 ? 15.326 -1.771 -12.385 1.00 95.19 73 GLY A N 1
ATOM 586 C CA . GLY A 1 73 ? 16.115 -0.573 -12.102 1.00 95.19 73 GLY A CA 1
ATOM 587 C C . GLY A 1 73 ? 15.387 0.755 -12.304 1.00 95.19 73 GLY A C 1
ATOM 588 O O . GLY A 1 73 ? 16.020 1.802 -12.159 1.00 95.19 73 GLY A O 1
ATOM 589 N N . GLU A 1 74 ? 14.086 0.755 -12.611 1.00 97.75 74 GLU A N 1
ATOM 590 C CA . GLU A 1 74 ? 13.313 1.998 -12.558 1.00 97.75 74 GLU A CA 1
ATOM 591 C C . GLU A 1 74 ? 13.112 2.485 -11.103 1.00 97.75 74 GLU A C 1
ATOM 593 O O . GLU A 1 74 ? 13.185 1.694 -10.156 1.00 97.75 74 GLU A O 1
ATOM 598 N N . PRO A 1 75 ? 12.862 3.791 -10.877 1.00 96.94 75 PRO A N 1
ATOM 599 C CA . PRO A 1 75 ? 12.774 4.329 -9.524 1.00 96.94 75 PRO A CA 1
ATOM 600 C C . PRO A 1 75 ? 11.541 3.824 -8.758 1.00 96.94 75 PRO A C 1
ATOM 602 O O . PRO A 1 75 ? 10.487 3.542 -9.325 1.00 96.94 75 PRO A O 1
ATOM 605 N N . SER A 1 76 ? 11.640 3.773 -7.425 1.00 96.75 76 SER A N 1
ATOM 606 C CA . SER A 1 76 ? 10.573 3.227 -6.571 1.00 96.75 76 SER A CA 1
ATOM 607 C C . SER A 1 76 ? 9.257 4.007 -6.635 1.00 96.75 76 SER A C 1
ATOM 609 O O . SER A 1 76 ? 8.210 3.411 -6.383 1.00 96.75 76 SER A O 1
ATOM 611 N N . ASN A 1 77 ? 9.283 5.289 -7.033 1.00 96.88 77 ASN A N 1
ATOM 612 C CA . ASN A 1 77 ? 8.099 6.157 -7.134 1.00 96.88 77 ASN A CA 1
ATOM 613 C C . ASN A 1 77 ? 7.053 5.673 -8.153 1.00 96.88 77 ASN A C 1
ATOM 615 O O . ASN A 1 77 ? 5.942 6.195 -8.176 1.00 96.88 77 ASN A O 1
ATOM 619 N N . ILE A 1 78 ? 7.363 4.650 -8.946 1.00 97.38 78 ILE A N 1
ATOM 620 C CA . ILE A 1 78 ? 6.379 3.887 -9.717 1.00 97.38 78 ILE A CA 1
ATOM 621 C C . ILE A 1 78 ? 5.308 3.279 -8.800 1.00 97.38 78 ILE A C 1
ATOM 623 O O . ILE A 1 78 ? 4.120 3.315 -9.117 1.00 97.38 78 ILE A O 1
ATOM 627 N N . PHE A 1 79 ? 5.708 2.757 -7.640 1.00 95.69 79 PHE A N 1
ATOM 628 C CA . PHE A 1 79 ? 4.813 2.045 -6.725 1.00 95.69 79 PHE A CA 1
ATOM 629 C C . PHE A 1 79 ? 4.747 2.682 -5.333 1.00 95.69 79 PHE A C 1
ATOM 631 O O . PHE A 1 79 ? 3.665 2.804 -4.761 1.00 95.69 79 PHE A O 1
ATOM 638 N N . THR A 1 80 ? 5.879 3.144 -4.794 1.00 96.62 80 THR A N 1
ATOM 639 C CA . THR A 1 80 ? 5.965 3.740 -3.456 1.00 96.62 80 THR A CA 1
ATOM 640 C C . THR A 1 80 ? 6.857 4.982 -3.408 1.00 96.62 80 THR A C 1
ATOM 642 O O . THR A 1 80 ? 7.891 5.060 -4.064 1.00 96.62 80 THR A O 1
ATOM 645 N N . GLY A 1 81 ? 6.480 5.964 -2.586 1.00 96.31 81 GLY A N 1
ATOM 646 C CA . GLY A 1 81 ? 7.301 7.143 -2.298 1.00 96.31 81 GLY A CA 1
ATOM 647 C C . GLY A 1 81 ? 8.550 6.848 -1.456 1.00 96.31 81 GLY A C 1
ATOM 648 O O . GLY A 1 81 ? 9.368 7.743 -1.254 1.00 96.31 81 GLY A O 1
ATOM 649 N N . LYS A 1 82 ? 8.717 5.614 -0.957 1.00 96.00 82 LYS A N 1
ATOM 650 C CA . LYS A 1 82 ? 9.907 5.161 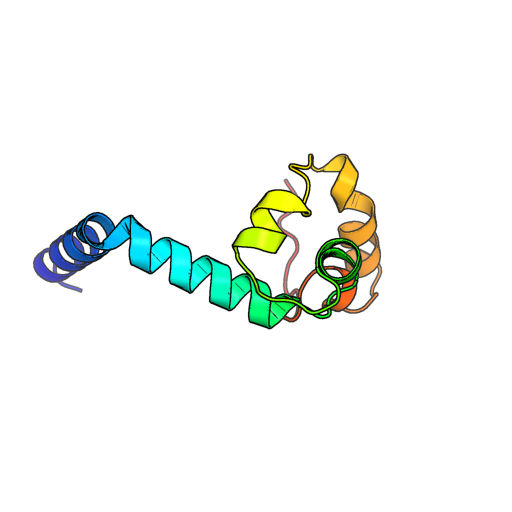-0.219 1.00 96.00 82 LYS A CA 1
ATOM 651 C C . LYS A 1 82 ? 10.822 4.331 -1.121 1.00 96.00 82 LYS A C 1
ATOM 653 O O . LYS A 1 82 ? 10.366 3.653 -2.033 1.00 96.00 82 LYS A O 1
ATOM 658 N N . THR A 1 83 ? 12.121 4.342 -0.841 1.00 95.38 83 THR A N 1
ATOM 659 C CA . THR A 1 83 ? 13.086 3.493 -1.554 1.00 95.38 83 THR A CA 1
ATOM 660 C C . THR A 1 83 ? 12.813 2.014 -1.277 1.00 95.38 83 THR A C 1
ATOM 662 O O . THR A 1 83 ? 12.762 1.599 -0.119 1.00 95.38 83 THR A O 1
ATOM 665 N N . ILE A 1 84 ? 12.692 1.208 -2.332 1.00 95.06 84 ILE A N 1
ATOM 666 C CA . ILE A 1 84 ? 12.638 -0.254 -2.224 1.00 95.06 84 ILE A CA 1
ATOM 667 C C . ILE A 1 84 ? 14.063 -0.785 -2.037 1.00 95.06 84 ILE A C 1
ATOM 669 O O . ILE A 1 84 ? 14.924 -0.578 -2.888 1.00 95.06 84 ILE A O 1
ATOM 673 N N . THR A 1 85 ? 14.319 -1.460 -0.914 1.00 93.62 85 THR A N 1
ATOM 674 C CA . THR A 1 85 ? 15.658 -1.968 -0.560 1.00 93.62 85 THR A CA 1
ATOM 675 C C . THR A 1 85 ? 15.845 -3.448 -0.874 1.00 93.62 85 THR A C 1
ATOM 677 O O . THR A 1 85 ? 16.967 -3.896 -1.099 1.00 93.62 85 THR A O 1
ATOM 680 N N . ASN A 1 86 ? 14.763 -4.227 -0.864 1.00 93.25 86 ASN A N 1
ATOM 681 C CA . ASN A 1 86 ? 14.797 -5.676 -1.015 1.00 93.25 86 ASN A CA 1
ATOM 682 C C . ASN A 1 86 ? 13.510 -6.165 -1.685 1.00 93.25 86 ASN A C 1
ATOM 684 O O . ASN A 1 86 ? 12.430 -5.636 -1.421 1.00 93.25 86 ASN A O 1
ATOM 688 N N . PHE A 1 87 ? 13.626 -7.227 -2.483 1.00 92.19 87 PHE A N 1
ATOM 689 C CA . PHE A 1 87 ? 12.491 -8.013 -2.955 1.00 92.19 87 PHE A CA 1
ATOM 690 C C . PHE A 1 87 ? 12.496 -9.363 -2.241 1.00 92.19 87 PHE A C 1
ATOM 692 O O . PHE A 1 87 ? 13.457 -10.124 -2.344 1.00 92.19 87 PHE A O 1
ATOM 699 N N . PHE A 1 88 ? 11.421 -9.658 -1.514 1.00 90.31 88 PHE A N 1
ATOM 700 C CA . PHE A 1 88 ? 11.221 -10.961 -0.885 1.00 90.31 88 PHE A CA 1
ATOM 701 C C . PHE A 1 88 ? 10.525 -11.885 -1.885 1.00 90.31 88 PHE A C 1
ATOM 703 O O . PHE A 1 88 ? 9.298 -11.952 -1.940 1.00 90.31 88 PHE A O 1
ATOM 710 N N . LEU A 1 89 ? 11.325 -12.542 -2.723 1.00 82.00 89 LEU A N 1
ATOM 711 C CA . LEU A 1 89 ? 10.847 -13.541 -3.674 1.00 82.00 89 LEU A CA 1
ATOM 712 C C . LEU A 1 89 ? 10.647 -14.872 -2.940 1.00 82.00 89 LEU A C 1
ATOM 714 O O . LEU A 1 89 ? 11.474 -15.253 -2.110 1.00 82.00 89 LEU A O 1
ATOM 718 N N . ARG A 1 90 ? 9.517 -15.529 -3.207 1.00 69.75 90 ARG A N 1
ATOM 719 C CA . ARG A 1 90 ? 9.188 -16.842 -2.646 1.00 69.75 90 ARG A CA 1
ATOM 720 C C . ARG A 1 90 ? 9.884 -17.959 -3.412 1.00 69.75 90 ARG A C 1
ATOM 722 O O . ARG A 1 90 ? 9.991 -17.826 -4.650 1.00 69.75 90 ARG A O 1
#

Radius of gyration: 16.6 Å; chains: 1; bounding box: 30×30×46 Å

Sequence (90 aa):
MSLRSELKDLEELTSNVKQVQDDLLEEILQINANTEYLCQFLHGSSSKELFKKNVPVVSYDDVRPYIERVGNGEPSNIFTGKTITNFFLR

pLDDT: mean 93.95, std 6.61, range [58.47, 98.44]

Secondary structure (DSSP, 8-state):
--HHHHHHHHHHHHHSHHHHHHHHHHHHHHHHTTSHHHHHHHTT---HHHHHHHSPP--HHHHHHHHHHHHTT--GGGT-SSPP------

Organism: Arabidopsis thaliana (NCBI:txid3702)